Protein AF-A0A7U6QP02-F1 (afdb_monomer_lite)

Secondary structure (DSSP, 8-state):
-EEEEE-SHHHHHHHHHHHHHHHHTT--EEEEESSHHHHHHHHHHTHHHHHTTSEEEEE------

Sequence (65 aa):
MIWCHAVSLGETNTVAPLLDALLASGYQIWLTNTTQTGFARGASRFADAIAQNRMSHSYVPVDTP

Radius of gyration: 11.26 Å; chains: 1; bounding box: 24×20×36 Å

Foldseek 3Di:
DAEDEDADLVSLVVCVVVVVVCVVVVAAYEYEYQDPNSQVVNCVVCVVCVVVNSYHYYYDHDDDD

Structure (mmCIF, N/CA/C/O backbone):
data_AF-A0A7U6QP02-F1
#
_entry.id   AF-A0A7U6QP02-F1
#
loop_
_atom_site.group_PDB
_atom_site.id
_atom_site.type_symbol
_atom_site.label_atom_id
_atom_site.label_alt_id
_atom_site.label_comp_id
_atom_site.label_asym_id
_atom_site.label_entity_id
_atom_site.label_seq_id
_atom_site.pdbx_PDB_ins_code
_atom_site.Cartn_x
_atom_site.Cartn_y
_atom_site.Cartn_z
_atom_site.occupancy
_atom_site.B_iso_or_equiv
_atom_site.auth_seq_id
_atom_site.auth_comp_id
_atom_site.auth_asym_id
_atom_site.auth_atom_id
_atom_site.pdbx_PDB_model_num
ATOM 1 N N . MET A 1 1 ? -15.205 -1.245 2.220 1.00 83.88 1 MET A N 1
ATOM 2 C CA . MET A 1 1 ? -13.849 -1.524 1.706 1.00 83.88 1 MET A CA 1
ATOM 3 C C . MET A 1 1 ? -13.517 -0.468 0.663 1.00 83.88 1 MET A C 1
ATOM 5 O O . MET A 1 1 ? -14.313 -0.297 -0.250 1.00 83.88 1 MET A O 1
ATOM 9 N N . ILE A 1 2 ? -12.408 0.256 0.817 1.00 96.25 2 ILE A N 1
ATOM 10 C CA . ILE A 1 2 ? -11.916 1.249 -0.149 1.00 96.25 2 ILE A CA 1
ATOM 11 C C . ILE A 1 2 ? -10.691 0.660 -0.842 1.00 96.25 2 ILE A C 1
ATOM 13 O O . ILE A 1 2 ? -9.752 0.243 -0.171 1.00 96.25 2 ILE A O 1
ATOM 17 N N . TRP A 1 3 ? -10.690 0.624 -2.171 1.00 96.12 3 TRP A N 1
ATOM 18 C CA . TRP A 1 3 ? -9.517 0.215 -2.938 1.00 96.12 3 TRP A CA 1
ATOM 19 C C . TRP A 1 3 ? -8.693 1.442 -3.335 1.00 96.12 3 TRP A C 1
ATOM 21 O O . TRP A 1 3 ? -9.233 2.422 -3.846 1.00 96.12 3 TRP A O 1
ATOM 31 N N . CYS A 1 4 ? -7.387 1.381 -3.088 1.00 94.75 4 CYS A N 1
ATOM 32 C CA . CYS A 1 4 ? -6.411 2.368 -3.518 1.00 94.75 4 CYS A CA 1
ATOM 33 C C . CYS A 1 4 ? -5.321 1.683 -4.351 1.00 94.75 4 CYS A C 1
ATOM 35 O O . CYS A 1 4 ? -4.709 0.698 -3.927 1.00 94.75 4 CYS A O 1
ATOM 37 N N . HIS A 1 5 ? -5.070 2.222 -5.539 1.00 94.38 5 HIS A N 1
ATOM 38 C CA . HIS A 1 5 ? -3.993 1.788 -6.413 1.00 94.38 5 HIS A CA 1
ATOM 39 C C . HIS A 1 5 ? -2.951 2.899 -6.530 1.00 94.38 5 HIS A C 1
ATOM 41 O O . HIS A 1 5 ? -3.294 4.024 -6.886 1.00 94.38 5 HIS A O 1
ATOM 47 N N . ALA A 1 6 ? -1.697 2.579 -6.209 1.00 91.88 6 ALA A N 1
ATOM 48 C CA . ALA A 1 6 ? -0.562 3.490 -6.321 1.00 91.88 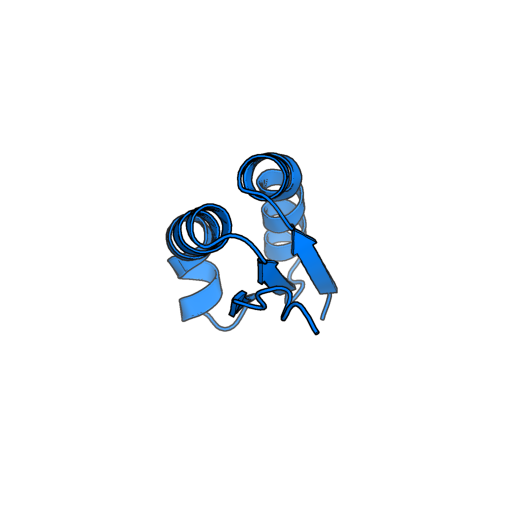6 ALA A CA 1
ATOM 49 C C . ALA A 1 6 ? 0.556 2.800 -7.114 1.00 91.88 6 ALA A C 1
ATOM 51 O O . ALA A 1 6 ? 1.195 1.856 -6.632 1.00 91.88 6 ALA A O 1
ATOM 52 N N . VAL A 1 7 ? 0.807 3.256 -8.341 1.00 89.44 7 VAL A N 1
ATOM 53 C CA . VAL A 1 7 ? 1.742 2.594 -9.262 1.00 89.44 7 VAL A CA 1
ATOM 54 C C . VAL A 1 7 ? 3.197 2.830 -8.862 1.00 89.44 7 VAL A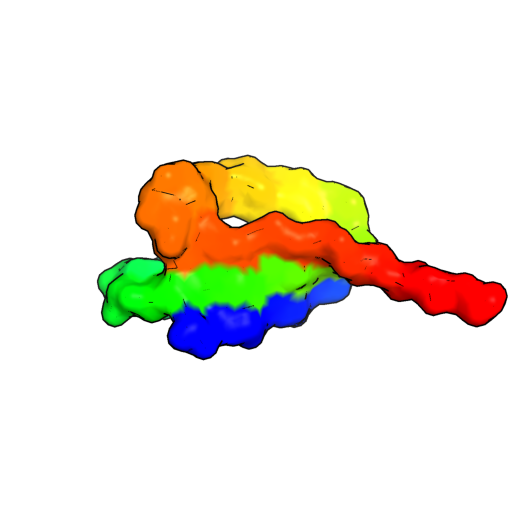 C 1
ATOM 56 O O . VAL A 1 7 ? 4.054 1.976 -9.094 1.00 89.44 7 VAL A O 1
ATOM 59 N N . SER A 1 8 ? 3.490 3.944 -8.189 1.00 88.00 8 SER A N 1
ATOM 60 C CA . SER A 1 8 ? 4.854 4.365 -7.857 1.00 88.00 8 SER A CA 1
ATOM 61 C C . SER A 1 8 ? 5.094 4.591 -6.358 1.00 88.00 8 SER A C 1
ATOM 63 O O . SER A 1 8 ? 4.170 4.736 -5.550 1.00 88.00 8 SER A O 1
ATOM 65 N N . LEU A 1 9 ? 6.375 4.671 -5.972 1.00 89.00 9 LEU A N 1
ATOM 66 C CA . LEU A 1 9 ? 6.779 5.086 -4.623 1.00 89.00 9 LEU A CA 1
ATOM 67 C C . LEU A 1 9 ? 6.323 6.521 -4.308 1.00 89.00 9 LEU A C 1
ATOM 69 O O . LEU A 1 9 ? 5.902 6.794 -3.184 1.00 89.00 9 LEU A O 1
ATOM 73 N N . GLY A 1 10 ? 6.398 7.425 -5.291 1.00 91.75 10 GLY A N 1
ATOM 74 C CA . GLY A 1 10 ? 5.955 8.813 -5.147 1.00 91.75 10 GLY A CA 1
ATOM 75 C C . GLY A 1 10 ? 4.474 8.887 -4.791 1.00 91.75 10 GLY A C 1
ATOM 76 O O . GLY A 1 10 ? 4.122 9.453 -3.762 1.00 91.75 10 GLY A O 1
ATOM 77 N N . GLU A 1 11 ? 3.628 8.207 -5.563 1.00 93.19 11 GLU A N 1
ATOM 78 C CA . GLU A 1 11 ? 2.185 8.133 -5.301 1.00 93.19 11 GLU A CA 1
ATOM 79 C C . GLU A 1 11 ? 1.862 7.496 -3.954 1.00 93.19 11 GLU A C 1
ATOM 81 O O . GLU A 1 11 ? 1.013 8.005 -3.228 1.00 93.19 11 GLU A O 1
ATOM 86 N N . THR A 1 12 ? 2.576 6.428 -3.582 1.00 92.38 12 THR A N 1
ATOM 87 C CA . THR A 1 12 ? 2.400 5.767 -2.279 1.00 92.38 12 THR A CA 1
ATOM 88 C C . THR A 1 12 ? 2.658 6.741 -1.125 1.00 92.38 12 THR A C 1
ATOM 90 O O . THR A 1 12 ? 1.913 6.762 -0.147 1.00 92.38 12 THR A O 1
ATOM 93 N N . ASN A 1 13 ? 3.688 7.586 -1.241 1.00 93.50 13 ASN A N 1
ATOM 94 C CA . ASN A 1 13 ? 3.984 8.609 -0.239 1.00 93.50 13 ASN A CA 1
ATOM 95 C C . ASN A 1 13 ? 2.970 9.762 -0.265 1.00 93.50 13 ASN A C 1
ATOM 97 O O . ASN A 1 13 ? 2.607 10.271 0.793 1.00 93.50 13 ASN A O 1
ATOM 101 N N . THR A 1 14 ? 2.502 10.169 -1.446 1.00 95.88 14 THR A N 1
ATOM 102 C CA . THR A 1 14 ? 1.521 11.252 -1.594 1.00 95.88 14 THR A CA 1
ATOM 103 C C . THR A 1 14 ? 0.152 10.865 -1.040 1.00 95.88 14 THR A C 1
ATOM 105 O O . THR A 1 14 ? -0.484 11.676 -0.373 1.00 95.88 14 THR A O 1
ATOM 108 N N . VAL A 1 15 ? -0.305 9.632 -1.282 1.00 95.12 15 VAL A N 1
ATOM 109 C CA . VAL A 1 15 ? -1.631 9.166 -0.846 1.00 95.12 15 VAL A CA 1
ATOM 110 C C . VAL A 1 15 ? -1.656 8.729 0.621 1.00 95.12 15 VAL A C 1
ATOM 112 O O . VAL A 1 15 ? -2.720 8.678 1.232 1.00 95.12 15 VAL A O 1
ATOM 115 N N . ALA A 1 16 ? -0.497 8.447 1.217 1.00 95.50 16 ALA A N 1
ATOM 116 C CA . ALA A 1 16 ? -0.387 7.925 2.575 1.00 95.50 16 ALA A CA 1
ATOM 117 C C . ALA A 1 16 ? -1.199 8.693 3.647 1.00 95.50 16 ALA A C 1
ATOM 119 O O . ALA A 1 16 ? -1.935 8.031 4.380 1.00 95.50 16 ALA A O 1
ATOM 120 N N . PRO A 1 17 ? -1.154 10.040 3.730 1.00 96.75 17 PRO A N 1
ATOM 121 C CA . PRO A 1 17 ? -1.935 10.786 4.722 1.00 96.75 17 PRO A CA 1
ATOM 122 C C . PRO A 1 17 ? -3.453 10.624 4.556 1.00 96.75 17 PRO A C 1
ATOM 124 O O . PRO A 1 17 ? -4.190 10.601 5.540 1.00 96.75 17 PRO A O 1
ATOM 127 N N . LEU A 1 18 ? -3.931 10.481 3.315 1.00 97.00 18 LEU A N 1
ATOM 128 C CA . LEU A 1 18 ? -5.341 10.210 3.041 1.00 97.00 18 LEU A CA 1
ATOM 129 C C . LEU A 1 18 ? -5.727 8.810 3.532 1.00 97.00 18 LEU A C 1
ATOM 131 O O . LEU A 1 18 ? -6.775 8.646 4.154 1.00 97.00 18 LEU A O 1
ATOM 135 N N . LEU A 1 19 ? -4.879 7.807 3.289 1.00 96.94 19 LEU A N 1
ATOM 136 C CA . LEU A 1 19 ? -5.121 6.445 3.770 1.00 96.94 19 LEU A CA 1
ATOM 137 C C . LEU A 1 19 ? -5.160 6.388 5.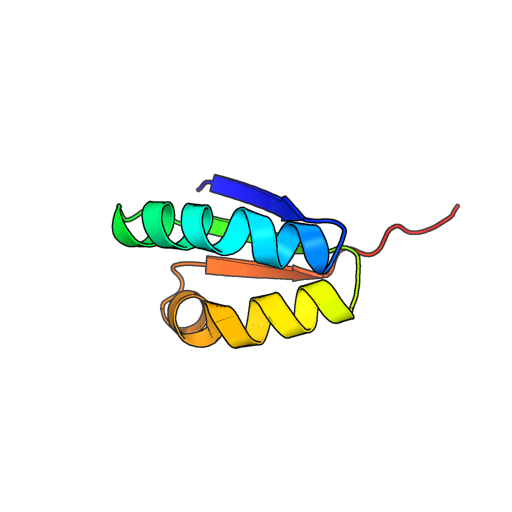301 1.00 96.94 19 LEU A C 1
ATOM 139 O O . LEU A 1 19 ? -6.028 5.715 5.852 1.00 96.94 19 LEU A O 1
ATOM 143 N N . ASP A 1 20 ? -4.296 7.140 5.988 1.00 97.31 20 ASP A N 1
ATOM 144 C CA . ASP A 1 20 ? -4.325 7.252 7.451 1.00 97.31 20 ASP A CA 1
ATOM 145 C C . ASP A 1 20 ? -5.653 7.833 7.951 1.00 97.31 20 ASP A C 1
ATOM 147 O O . ASP A 1 20 ? -6.260 7.286 8.872 1.00 97.31 20 ASP A O 1
ATOM 151 N N . ALA A 1 21 ? -6.147 8.903 7.321 1.00 97.94 21 ALA A N 1
ATOM 152 C CA . ALA A 1 21 ? -7.423 9.517 7.687 1.00 97.94 21 ALA A CA 1
ATOM 153 C C . ALA A 1 21 ? -8.614 8.565 7.471 1.00 97.94 21 ALA A C 1
ATOM 155 O O . ALA A 1 21 ? -9.526 8.490 8.301 1.00 97.94 21 ALA A O 1
ATOM 156 N N . LEU A 1 22 ? -8.594 7.794 6.381 1.00 97.38 22 LEU A N 1
ATOM 157 C CA . LEU A 1 22 ? -9.612 6.783 6.096 1.00 97.38 22 LEU A CA 1
ATOM 158 C C . LEU A 1 22 ? -9.558 5.626 7.105 1.00 97.38 22 LEU A C 1
ATOM 160 O O . LEU A 1 22 ? -10.598 5.222 7.626 1.00 97.38 22 LEU A O 1
ATOM 164 N N . LEU A 1 23 ? -8.361 5.141 7.449 1.00 96.94 23 LEU A N 1
ATOM 165 C CA . LEU A 1 23 ? -8.174 4.132 8.494 1.00 96.94 23 LEU A CA 1
ATOM 166 C C . LEU A 1 23 ? -8.650 4.641 9.860 1.00 96.94 23 LEU A C 1
ATOM 168 O O . LEU A 1 23 ? -9.285 3.890 10.600 1.00 96.94 23 LEU A O 1
ATOM 172 N N . ALA A 1 24 ? -8.353 5.894 10.211 1.00 96.88 24 ALA A N 1
ATOM 173 C CA . ALA A 1 24 ? -8.799 6.516 11.459 1.00 96.88 24 ALA A CA 1
ATOM 174 C C . ALA A 1 24 ? -10.327 6.669 11.517 1.00 96.88 24 ALA A C 1
ATOM 176 O O . ALA A 1 24 ? -10.921 6.540 12.583 1.00 96.88 24 ALA A O 1
ATOM 177 N N . SER A 1 25 ? -10.969 6.858 10.363 1.00 96.94 25 SER A N 1
ATOM 178 C CA . SER A 1 25 ? -12.431 6.896 10.230 1.00 96.94 25 SER A CA 1
ATOM 179 C C . SER A 1 25 ? -13.084 5.504 10.252 1.00 96.94 25 SER A C 1
ATOM 181 O O . SER A 1 25 ? -14.295 5.391 10.085 1.00 96.94 25 SER A O 1
ATOM 183 N N . GLY A 1 26 ? -12.301 4.434 10.442 1.00 96.19 26 GLY A N 1
ATOM 184 C CA . GLY A 1 26 ? -12.794 3.060 10.557 1.00 96.19 26 GLY A CA 1
ATOM 185 C C . GLY A 1 26 ? -12.989 2.328 9.227 1.00 96.19 26 GLY A C 1
ATOM 186 O O . GLY A 1 26 ? -13.502 1.209 9.222 1.00 96.19 26 GLY A O 1
ATOM 187 N N . TYR A 1 27 ? -12.574 2.909 8.097 1.00 97.50 27 TYR A N 1
ATOM 188 C CA . TYR A 1 27 ? -12.665 2.224 6.810 1.00 97.50 27 TYR A CA 1
ATOM 189 C C . TYR A 1 27 ? -11.603 1.131 6.681 1.00 97.50 27 TYR A C 1
ATOM 191 O O . TYR A 1 27 ? -10.440 1.321 7.031 1.00 97.50 27 TYR A O 1
ATOM 199 N N . GLN A 1 28 ? -12.000 -0.001 6.098 1.00 96.75 28 GLN A N 1
ATOM 200 C CA . GLN A 1 28 ? -11.058 -1.011 5.622 1.00 96.75 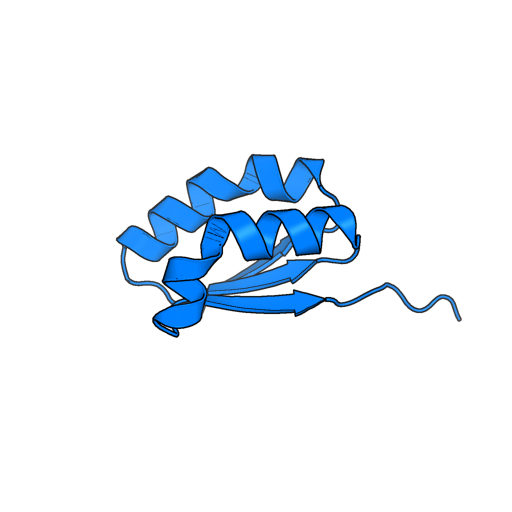28 GLN A CA 1
ATOM 201 C C . GLN A 1 28 ? -10.523 -0.637 4.244 1.00 96.75 28 GLN A C 1
ATOM 203 O O . GLN A 1 28 ? -11.304 -0.241 3.368 1.00 96.75 28 GLN A O 1
ATOM 208 N N . ILE A 1 29 ? -9.218 -0.808 4.047 1.00 97.69 29 ILE A N 1
ATOM 209 C CA . ILE A 1 29 ? -8.524 -0.411 2.820 1.00 97.69 29 ILE A CA 1
ATOM 210 C C . ILE A 1 29 ? -7.873 -1.622 2.158 1.00 97.69 29 ILE A C 1
ATOM 212 O O . ILE A 1 29 ? -7.251 -2.44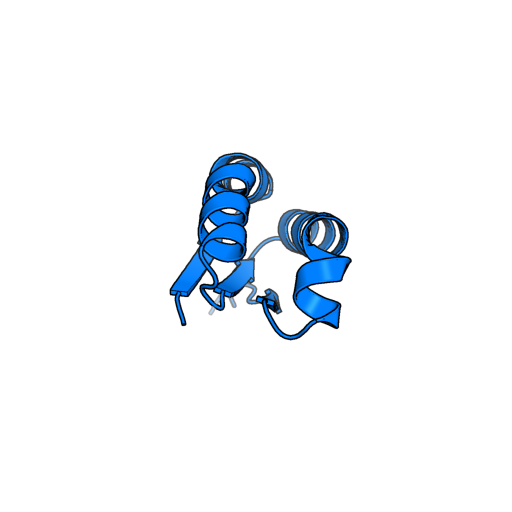2 2.821 1.00 97.69 29 ILE A O 1
ATOM 216 N N . TRP A 1 30 ? -7.953 -1.702 0.836 1.00 97.62 30 TRP A N 1
ATOM 217 C CA . TRP A 1 30 ? -7.070 -2.544 0.041 1.00 97.62 30 TRP A CA 1
ATOM 218 C C . TRP A 1 30 ? -6.105 -1.646 -0.725 1.00 97.62 30 TRP A C 1
ATOM 220 O O . TRP A 1 30 ? -6.532 -0.861 -1.570 1.00 97.62 30 TRP A O 1
ATOM 230 N N . LEU A 1 31 ? -4.817 -1.720 -0.404 1.00 96.38 31 LEU A N 1
ATOM 231 C CA . LEU A 1 31 ? -3.761 -1.027 -1.132 1.00 96.38 31 LEU A CA 1
ATOM 232 C C . LEU A 1 31 ? -3.147 -1.984 -2.156 1.00 96.38 31 LEU A C 1
ATOM 234 O O . LEU A 1 31 ? -2.849 -3.138 -1.846 1.00 96.38 31 LEU A O 1
ATOM 238 N N . THR A 1 32 ? -2.923 -1.500 -3.371 1.00 95.88 32 THR A N 1
ATOM 239 C CA . THR A 1 32 ? -2.224 -2.250 -4.419 1.00 95.88 32 THR A CA 1
ATOM 240 C C . THR A 1 32 ? -1.088 -1.419 -4.991 1.00 95.88 32 THR A C 1
ATOM 242 O O . THR A 1 32 ? -1.252 -0.219 -5.219 1.00 95.88 32 THR A O 1
ATOM 245 N N . ASN A 1 33 ? 0.058 -2.059 -5.218 1.00 94.62 33 ASN A N 1
ATOM 246 C CA . ASN A 1 33 ? 1.236 -1.413 -5.786 1.00 94.62 33 ASN A CA 1
ATOM 247 C C . ASN A 1 33 ? 1.790 -2.186 -6.973 1.00 94.62 33 ASN A C 1
ATOM 249 O O . ASN A 1 33 ? 1.843 -3.413 -6.947 1.00 94.62 33 ASN A O 1
ATOM 253 N N . THR A 1 34 ? 2.289 -1.443 -7.955 1.00 90.81 34 THR A N 1
ATOM 254 C CA . THR A 1 34 ? 2.939 -2.003 -9.146 1.00 90.81 34 THR A CA 1
ATOM 255 C C . THR A 1 34 ? 4.457 -2.045 -9.025 1.00 90.81 34 THR A C 1
ATOM 257 O O . THR A 1 34 ? 5.092 -2.942 -9.565 1.00 90.81 34 THR A O 1
ATOM 260 N N . THR A 1 35 ? 5.066 -1.101 -8.302 1.00 90.00 35 THR A N 1
ATOM 261 C CA . THR A 1 35 ? 6.521 -1.068 -8.088 1.00 90.00 35 THR A CA 1
ATOM 262 C C . THR A 1 35 ? 6.909 -1.753 -6.783 1.00 90.00 35 THR A C 1
ATOM 264 O O . THR A 1 35 ? 6.287 -1.538 -5.740 1.00 90.00 35 THR A O 1
ATOM 267 N N . GLN A 1 36 ? 7.985 -2.544 -6.813 1.00 87.94 36 GLN A N 1
ATOM 268 C CA . GLN A 1 36 ? 8.491 -3.250 -5.631 1.00 87.94 36 GLN A CA 1
ATOM 269 C C . GLN A 1 36 ? 8.917 -2.286 -4.510 1.00 87.94 36 GLN A C 1
ATOM 271 O O . GLN A 1 36 ? 8.724 -2.572 -3.329 1.00 87.94 36 GLN A O 1
ATOM 276 N N . THR A 1 37 ? 9.435 -1.107 -4.866 1.00 89.88 37 THR A N 1
ATOM 277 C CA . THR A 1 37 ? 9.784 -0.049 -3.907 1.00 89.88 37 THR A CA 1
ATOM 278 C C . THR A 1 37 ? 8.548 0.575 -3.254 1.00 89.88 37 THR A C 1
ATOM 280 O O . THR A 1 37 ? 8.545 0.773 -2.038 1.00 89.88 37 THR A O 1
ATOM 283 N N . GLY A 1 38 ? 7.481 0.831 -4.021 1.00 88.81 38 GLY A N 1
ATOM 284 C CA . GLY A 1 38 ? 6.189 1.279 -3.490 1.00 88.81 38 GLY A CA 1
ATOM 285 C C . GLY A 1 38 ? 5.568 0.243 -2.551 1.00 88.81 38 GLY A C 1
ATOM 286 O O . GLY A 1 38 ? 5.149 0.586 -1.447 1.00 88.81 38 GLY A O 1
ATOM 287 N N . PHE A 1 39 ? 5.615 -1.036 -2.931 1.00 92.19 39 PHE A N 1
ATOM 288 C CA . PHE A 1 39 ? 5.133 -2.140 -2.101 1.00 92.19 39 PHE A CA 1
ATOM 289 C C . PHE A 1 39 ? 5.908 -2.265 -0.778 1.00 92.19 39 PHE A C 1
ATOM 291 O O . PHE A 1 39 ? 5.306 -2.258 0.291 1.00 92.19 39 PHE A O 1
ATOM 298 N N . ALA A 1 40 ? 7.243 -2.285 -0.796 1.00 92.69 40 ALA A N 1
ATOM 299 C CA . ALA A 1 40 ? 8.029 -2.351 0.442 1.00 92.69 40 ALA A CA 1
ATOM 300 C C . ALA A 1 40 ? 7.753 -1.152 1.374 1.00 92.69 40 ALA A C 1
ATOM 302 O O . ALA A 1 40 ? 7.666 -1.294 2.601 1.00 92.69 40 ALA A O 1
ATOM 303 N N . ARG A 1 41 ? 7.564 0.042 0.796 1.00 93.69 41 ARG A N 1
ATOM 304 C CA . ARG A 1 41 ? 7.224 1.243 1.564 1.00 93.69 41 ARG A CA 1
ATOM 305 C C . ARG A 1 41 ? 5.821 1.175 2.165 1.00 93.69 41 ARG A C 1
ATOM 307 O O . ARG A 1 41 ? 5.667 1.514 3.335 1.00 93.69 41 ARG A O 1
ATOM 314 N N . GLY A 1 42 ? 4.825 0.730 1.402 1.00 92.50 42 GLY A N 1
ATOM 315 C CA . GLY A 1 42 ? 3.460 0.541 1.895 1.00 92.50 42 GLY A CA 1
ATOM 316 C C . GLY A 1 42 ? 3.397 -0.487 3.027 1.00 92.50 42 GLY A C 1
ATOM 317 O O . GLY A 1 42 ? 2.830 -0.199 4.077 1.00 92.50 42 GLY A O 1
ATOM 318 N N . ALA A 1 43 ? 4.072 -1.628 2.863 1.00 94.19 43 ALA A N 1
ATOM 319 C CA . ALA A 1 43 ? 4.067 -2.713 3.841 1.00 94.19 43 ALA A CA 1
ATOM 320 C C . ALA A 1 43 ? 4.694 -2.282 5.174 1.00 94.19 43 ALA A C 1
ATOM 322 O O . ALA A 1 43 ? 4.148 -2.559 6.237 1.00 94.19 43 ALA A O 1
ATOM 323 N N . SER A 1 44 ? 5.815 -1.555 5.121 1.00 96.12 44 SER A N 1
ATOM 324 C CA . SER A 1 44 ? 6.468 -1.026 6.326 1.00 96.12 44 SER A CA 1
ATOM 325 C C . SER A 1 44 ? 5.668 0.093 6.994 1.00 96.12 44 SER A C 1
ATOM 327 O O . SER A 1 44 ? 5.569 0.116 8.217 1.00 96.12 44 SER A O 1
ATOM 329 N N . ARG A 1 45 ? 5.075 1.014 6.221 1.00 95.25 45 ARG A N 1
ATOM 330 C CA . ARG A 1 45 ? 4.292 2.130 6.774 1.00 95.25 45 ARG A CA 1
ATOM 331 C C . ARG A 1 45 ? 3.007 1.661 7.456 1.00 95.25 45 ARG A C 1
ATOM 333 O O . ARG A 1 45 ? 2.664 2.189 8.508 1.00 95.25 45 ARG A O 1
ATOM 340 N N . PHE A 1 46 ? 2.289 0.723 6.843 1.00 96.19 46 PHE A N 1
ATOM 341 C CA . PHE A 1 46 ? 0.957 0.299 7.283 1.00 96.19 46 PHE A CA 1
ATOM 342 C C . PHE A 1 46 ? 0.957 -1.057 8.006 1.00 96.19 46 PHE A C 1
ATOM 344 O O . PHE A 1 46 ? -0.097 -1.680 8.127 1.00 96.19 46 PHE A O 1
ATOM 351 N N . ALA A 1 47 ? 2.113 -1.507 8.510 1.00 97.00 47 ALA A N 1
ATOM 352 C CA . ALA A 1 47 ? 2.280 -2.807 9.163 1.00 97.00 47 ALA A CA 1
ATOM 353 C C . ALA A 1 47 ? 1.235 -3.065 10.265 1.00 97.00 47 ALA A C 1
ATOM 355 O O . ALA A 1 47 ? 0.608 -4.123 10.280 1.00 97.00 47 ALA A O 1
ATOM 356 N N . ASP A 1 48 ? 0.972 -2.074 11.121 1.00 96.69 48 ASP A N 1
ATOM 357 C CA . ASP A 1 48 ? -0.014 -2.195 12.201 1.00 96.69 48 ASP A CA 1
ATOM 358 C C . ASP A 1 48 ? -1.445 -2.352 11.671 1.00 96.69 48 ASP A C 1
ATOM 360 O O . ASP A 1 48 ? -2.217 -3.173 12.165 1.00 96.69 48 ASP A O 1
ATOM 364 N N . ALA A 1 49 ? -1.814 -1.589 10.637 1.00 96.62 49 ALA A N 1
ATOM 365 C CA . ALA A 1 49 ? -3.138 -1.676 10.024 1.00 96.62 49 ALA A CA 1
ATOM 366 C C . ALA A 1 49 ? -3.347 -3.021 9.312 1.00 96.62 49 ALA A C 1
ATOM 368 O O . ALA A 1 49 ? -4.456 -3.559 9.337 1.00 96.62 49 ALA A O 1
ATOM 369 N N . ILE A 1 50 ? -2.285 -3.575 8.720 1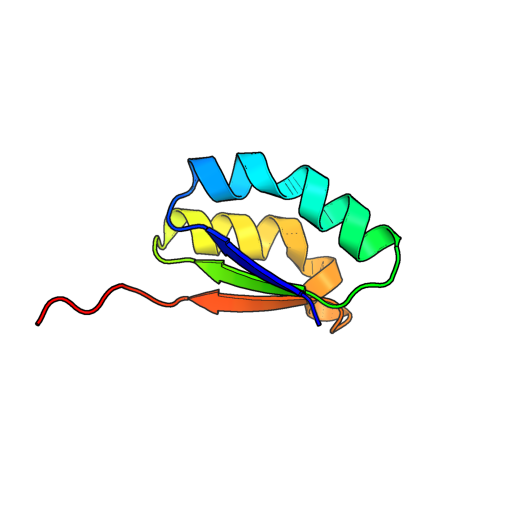.00 96.56 50 ILE A N 1
ATOM 370 C CA . ILE A 1 50 ? -2.287 -4.905 8.105 1.00 96.56 50 ILE A CA 1
ATOM 371 C C . ILE A 1 50 ? -2.428 -5.988 9.181 1.00 96.56 50 ILE A C 1
ATOM 373 O O . ILE A 1 50 ? -3.313 -6.834 9.078 1.00 96.56 50 ILE A O 1
ATOM 377 N N . ALA A 1 51 ? -1.634 -5.924 10.255 1.00 97.06 51 ALA A N 1
ATOM 378 C CA . ALA A 1 51 ? -1.697 -6.876 11.366 1.00 97.06 51 ALA A CA 1
ATOM 379 C C . ALA A 1 51 ? -3.074 -6.894 12.057 1.00 97.06 51 ALA A C 1
ATOM 381 O O . ALA A 1 51 ? -3.543 -7.939 12.502 1.00 97.06 51 ALA A O 1
ATOM 382 N N . GLN A 1 52 ? -3.748 -5.744 12.106 1.00 96.75 52 GLN A N 1
ATOM 383 C CA . GLN A 1 52 ? -5.101 -5.600 12.650 1.00 96.75 52 GLN A CA 1
ATOM 384 C C . GLN A 1 52 ? -6.216 -5.970 11.653 1.00 96.75 52 GLN A C 1
ATOM 386 O O . GLN A 1 52 ? -7.388 -5.762 11.961 1.00 96.75 52 GLN A O 1
ATOM 391 N N . ASN A 1 53 ? -5.892 -6.473 10.454 1.00 95.88 53 ASN A N 1
ATOM 392 C CA . ASN A 1 53 ? -6.852 -6.752 9.373 1.00 95.88 53 ASN A CA 1
ATOM 393 C C . ASN A 1 53 ? -7.715 -5.537 8.959 1.00 95.88 53 ASN A C 1
ATOM 395 O O . ASN A 1 53 ? -8.823 -5.683 8.430 1.00 95.88 53 ASN A O 1
ATOM 399 N N . ARG A 1 54 ? -7.215 -4.316 9.183 1.00 96.56 54 ARG A N 1
ATOM 400 C CA . ARG A 1 54 ? -7.845 -3.070 8.712 1.00 96.56 54 ARG A CA 1
ATOM 401 C C . ARG A 1 54 ? -7.367 -2.682 7.316 1.00 96.56 54 ARG A C 1
ATOM 403 O O . ARG A 1 54 ? -8.054 -1.934 6.623 1.00 96.56 54 ARG A O 1
ATOM 410 N N . MET A 1 55 ? -6.217 -3.204 6.894 1.00 97.62 55 MET A N 1
ATOM 411 C CA . MET A 1 55 ? -5.690 -3.031 5.548 1.00 97.62 55 MET A CA 1
ATOM 412 C C . MET A 1 55 ? -5.253 -4.366 4.940 1.00 97.62 55 MET A C 1
ATOM 414 O O . MET A 1 55 ? -4.533 -5.136 5.566 1.00 97.62 55 MET A O 1
ATOM 418 N N . SER A 1 56 ? -5.637 -4.611 3.691 1.00 96.75 56 SER A N 1
ATOM 419 C CA . SER A 1 56 ? -5.007 -5.615 2.832 1.00 96.75 56 SER A CA 1
ATOM 420 C C . SER A 1 56 ? -4.014 -4.928 1.904 1.00 96.75 56 SER A C 1
ATOM 422 O O . SER A 1 56 ? -4.265 -3.816 1.439 1.00 96.75 56 SER A O 1
ATOM 424 N N . HIS A 1 57 ? -2.898 -5.585 1.603 1.00 96.06 57 HIS A N 1
ATOM 425 C CA . HIS A 1 57 ? -1.857 -5.018 0.753 1.00 96.06 57 HIS A CA 1
ATOM 426 C C . HIS A 1 57 ? -1.364 -6.051 -0.255 1.00 96.06 57 HIS A C 1
ATOM 428 O O . HIS A 1 57 ? -0.990 -7.157 0.128 1.00 96.06 57 HIS A O 1
ATOM 434 N N . SER A 1 58 ? -1.392 -5.712 -1.544 1.00 95.06 58 SER A N 1
ATOM 435 C CA . SER A 1 58 ? -1.017 -6.639 -2.617 1.00 95.06 58 SER A CA 1
ATOM 436 C C . SER A 1 58 ? -0.053 -6.001 -3.610 1.00 95.06 58 SER A C 1
ATOM 438 O O . SER A 1 58 ? -0.180 -4.831 -3.976 1.00 95.06 58 SER A O 1
ATOM 440 N N . TYR A 1 59 ? 0.901 -6.803 -4.068 1.00 91.44 59 TYR A N 1
ATOM 441 C CA . TYR A 1 59 ? 1.777 -6.458 -5.176 1.00 91.44 59 TYR A CA 1
ATOM 442 C C . TYR A 1 59 ? 1.146 -6.954 -6.480 1.00 91.44 59 TYR A C 1
ATOM 444 O O . TYR A 1 59 ? 0.868 -8.144 -6.608 1.00 91.44 59 TYR A O 1
ATOM 452 N N . VAL A 1 60 ? 0.885 -6.039 -7.412 1.00 87.00 60 VAL A N 1
ATOM 453 C CA . VAL A 1 60 ? 0.264 -6.318 -8.714 1.00 87.00 60 VAL A CA 1
ATOM 454 C C . VAL A 1 60 ? 1.147 -5.687 -9.797 1.00 87.00 60 VAL A C 1
ATOM 456 O O . VAL A 1 60 ? 0.910 -4.539 -10.192 1.00 87.00 60 VAL A O 1
ATOM 459 N N . PRO A 1 61 ? 2.228 -6.374 -10.214 1.00 80.12 61 PRO A N 1
ATOM 460 C CA . PRO A 1 61 ? 3.065 -5.895 -11.306 1.00 80.12 61 PRO A CA 1
ATOM 461 C C . PRO A 1 61 ? 2.245 -5.845 -12.601 1.00 80.12 61 PRO A C 1
ATOM 463 O O . PRO A 1 61 ? 1.313 -6.625 -12.783 1.00 80.12 61 PRO A O 1
ATOM 466 N N . VAL A 1 62 ? 2.572 -4.911 -13.497 1.00 70.81 62 VAL A N 1
ATOM 467 C CA . VAL A 1 62 ? 2.009 -4.944 -14.851 1.00 70.81 62 VAL A CA 1
ATOM 468 C C . VAL A 1 62 ? 2.744 -6.047 -15.597 1.00 70.81 62 VAL A C 1
ATOM 470 O O . VAL A 1 62 ? 3.930 -5.894 -15.891 1.00 70.81 62 VAL A O 1
ATOM 473 N N . ASP A 1 63 ? 2.052 -7.146 -15.885 1.00 63.28 63 ASP A N 1
ATOM 474 C CA . ASP A 1 63 ? 2.527 -8.123 -16.858 1.00 63.28 63 ASP A CA 1
ATOM 475 C C . ASP A 1 63 ? 2.539 -7.439 -18.230 1.00 63.28 63 ASP A C 1
ATOM 477 O O . ASP A 1 63 ? 1.507 -6.985 -18.736 1.00 63.28 63 ASP A O 1
ATOM 481 N N . THR A 1 64 ? 3.726 -7.286 -18.812 1.00 57.16 64 THR A N 1
ATOM 482 C CA . THR A 1 64 ? 3.838 -6.969 -20.238 1.00 57.16 64 THR A CA 1
ATOM 483 C C . THR A 1 64 ? 3.403 -8.194 -21.054 1.00 57.16 64 THR A C 1
ATOM 485 O O . THR A 1 64 ? 3.726 -9.302 -20.622 1.00 57.16 64 THR A O 1
ATOM 488 N N . PRO A 1 65 ? 2.693 -8.011 -22.188 1.00 61.25 65 PRO A N 1
ATOM 489 C CA . PRO A 1 65 ? 2.150 -9.101 -23.008 1.00 61.25 65 PRO A CA 1
ATOM 490 C C . PRO A 1 65 ? 3.172 -10.151 -23.447 1.00 61.25 65 PRO A C 1
ATOM 492 O O . PRO A 1 65 ? 4.347 -9.772 -23.668 1.00 61.25 65 PRO A O 1
#

pLDDT: mean 92.27, std 8.35, range [57.16, 97.94]